Protein AF-A0A2E5BV87-F1 (afdb_monomer_lite)

Sequence (175 aa):
MAILAVVLALPTQARSEPLAVCAQCHTLSESDVPDDLISHRLTREAPDLHYAGAKFNEEWLVHWLQKPTRIRPASVFFGRHVEASENGQDVVATEGLPEHPAFGEEDARAIAAALMQKREGAASLIPEGAYSGKGNVRFGKMAFNKLRGCVACHENAPGEGGVSGPELHSASIRL

Foldseek 3Di:
DDDPPPPPDDDPVCLVPLCPVVVVQEAQAPVSQDPPNVVCQQPGQAYHLLQVLVAWDLVVQLVCLQPPDDQQQCTSQNVVFWDQDPVRDIDGNNPPRDDDHHDDNVSSNSNSVVSSPRRPPPPVPDDPPPDPVDDDVVVVVCCCQPNPQVQQDEACDVVGGRRRHGHDVCSVVTD

pLDDT: mean 86.28, std 13.79, range [38.31, 98.44]

Radius of gyration: 18.82 Å; chains: 1; bounding box: 42×53×51 Å

Secondary structure (DSSP, 8-state):
--------PPPTHHHH-TTTTGGGTS--SGGGS-S-HHHHHHH-SS---TTGGGT--HHHHHHHHHS---SSTT-SSGGGSEEE-TTS-EEE--TTPPPPPP--HHHHHHHHHHHHT--TTTTTTS-TT---S---HHHHHHIIIIIS-HHHHSEEETTEE-SSS---TTHHHH-

Structure (mmCIF, N/CA/C/O backbone):
data_AF-A0A2E5BV87-F1
#
_entry.id   AF-A0A2E5BV87-F1
#
loop_
_atom_site.group_PDB
_atom_site.id
_atom_site.type_symbol
_atom_site.label_atom_id
_atom_site.label_alt_id
_atom_site.label_comp_id
_atom_site.label_asym_id
_atom_site.label_entity_id
_atom_site.label_seq_id
_atom_site.pdbx_PDB_ins_code
_atom_site.Cartn_x
_atom_site.Cartn_y
_atom_site.Cartn_z
_atom_site.occupancy
_atom_site.B_iso_or_equiv
_atom_site.auth_seq_id
_atom_site.auth_comp_id
_atom_site.auth_asym_id
_atom_site.auth_atom_id
_atom_site.pdbx_PDB_model_num
ATOM 1 N N . MET A 1 1 ? 14.416 -35.913 23.812 1.00 38.62 1 MET A N 1
ATOM 2 C CA . MET A 1 1 ? 14.754 -34.477 23.875 1.00 38.62 1 MET A CA 1
ATOM 3 C C . MET A 1 1 ? 13.615 -33.717 23.223 1.00 38.62 1 MET A C 1
ATOM 5 O O . MET A 1 1 ? 13.425 -33.864 22.026 1.00 38.62 1 MET A O 1
ATOM 9 N N . ALA A 1 2 ? 12.789 -33.036 24.016 1.00 38.31 2 ALA A N 1
ATOM 10 C CA . ALA A 1 2 ? 11.661 -32.257 23.516 1.00 38.31 2 ALA A CA 1
ATOM 11 C C . ALA A 1 2 ? 12.137 -30.820 23.273 1.00 38.31 2 ALA A C 1
ATOM 13 O O . ALA A 1 2 ? 12.626 -30.173 24.198 1.00 38.31 2 ALA A O 1
ATOM 14 N N . ILE A 1 3 ? 12.049 -30.356 22.028 1.00 42.66 3 ILE A N 1
ATOM 15 C CA . ILE A 1 3 ? 12.332 -28.968 21.661 1.00 42.66 3 ILE A CA 1
ATOM 16 C C . ILE A 1 3 ? 11.102 -28.158 22.067 1.00 42.66 3 ILE A C 1
ATOM 18 O O . ILE A 1 3 ? 10.037 -28.277 21.465 1.00 42.66 3 ILE A O 1
ATOM 22 N N . LEU A 1 4 ? 11.243 -27.393 23.146 1.00 39.56 4 LEU A N 1
ATOM 23 C CA . LEU A 1 4 ? 10.234 -26.463 23.628 1.00 39.56 4 LEU A CA 1
ATOM 24 C C . LEU A 1 4 ? 10.233 -25.255 22.680 1.00 39.56 4 LEU A C 1
ATOM 26 O O . LEU A 1 4 ? 11.160 -24.447 22.699 1.00 39.56 4 LEU A O 1
ATOM 30 N N . ALA A 1 5 ? 9.227 -25.158 21.812 1.00 44.69 5 ALA A N 1
ATOM 31 C CA . ALA A 1 5 ? 9.005 -23.968 21.002 1.00 44.69 5 ALA A CA 1
ATOM 32 C C . ALA A 1 5 ? 8.555 -22.829 21.928 1.00 44.69 5 ALA A C 1
ATOM 34 O O . ALA A 1 5 ? 7.423 -22.809 22.409 1.00 44.69 5 ALA A O 1
ATOM 35 N N . VAL A 1 6 ? 9.466 -21.901 22.217 1.00 42.22 6 VAL A N 1
ATOM 36 C CA . VAL A 1 6 ? 9.144 -20.650 22.904 1.00 42.22 6 VAL A CA 1
ATOM 37 C C . VAL A 1 6 ? 8.387 -19.775 21.912 1.00 42.22 6 VAL A C 1
ATOM 39 O O . VAL A 1 6 ? 8.979 -19.120 21.059 1.00 42.22 6 VAL A O 1
ATOM 42 N N . VAL A 1 7 ? 7.059 -19.785 22.010 1.00 49.25 7 VAL A N 1
ATOM 43 C CA . VAL A 1 7 ? 6.223 -18.732 21.433 1.00 49.25 7 VAL A CA 1
ATOM 44 C C . VAL A 1 7 ? 6.470 -17.493 22.290 1.00 49.25 7 VAL A C 1
ATOM 46 O O . VAL A 1 7 ? 5.952 -17.388 23.401 1.00 49.25 7 VAL A O 1
ATOM 49 N N . LEU A 1 8 ? 7.331 -16.588 21.820 1.00 46.53 8 LEU A N 1
ATOM 50 C CA . LEU A 1 8 ? 7.482 -15.268 22.426 1.00 46.53 8 LEU A CA 1
ATOM 51 C C . LEU A 1 8 ? 6.169 -14.502 22.228 1.00 46.53 8 LEU A C 1
ATOM 53 O O . LEU A 1 8 ? 5.930 -13.920 21.174 1.00 46.53 8 LEU A O 1
ATOM 57 N N . ALA A 1 9 ? 5.312 -14.517 23.247 1.00 53.81 9 ALA A N 1
ATOM 58 C CA . ALA A 1 9 ? 4.256 -13.528 23.378 1.00 53.81 9 ALA A CA 1
ATOM 59 C C . ALA A 1 9 ? 4.921 -12.149 23.519 1.00 53.81 9 ALA A C 1
ATOM 61 O O . ALA A 1 9 ? 5.736 -11.940 24.422 1.00 53.81 9 ALA A O 1
ATOM 62 N N . LEU A 1 10 ? 4.616 -11.230 22.600 1.00 50.91 10 LEU A N 1
ATOM 63 C CA . LEU A 1 10 ? 5.086 -9.850 22.683 1.00 50.91 10 LEU A CA 1
ATOM 64 C C . LEU A 1 10 ? 4.563 -9.180 23.972 1.00 50.91 10 LEU A C 1
ATOM 66 O O . LEU A 1 10 ? 3.462 -9.498 24.431 1.00 50.91 10 LEU A O 1
ATOM 70 N N . PRO A 1 11 ? 5.340 -8.263 24.580 1.00 47.16 11 PRO A N 1
ATOM 71 C CA . PRO A 1 11 ? 4.951 -7.594 25.814 1.00 47.16 11 PRO A CA 1
ATOM 72 C C . PRO A 1 11 ? 3.697 -6.730 25.607 1.00 47.16 11 PRO A C 1
ATOM 74 O O . PRO A 1 11 ? 3.481 -6.144 24.548 1.00 47.16 11 PRO A O 1
ATOM 77 N N . THR A 1 12 ? 2.905 -6.596 26.670 1.00 52.09 12 THR A N 1
ATOM 78 C CA . THR A 1 12 ? 1.631 -5.855 26.781 1.00 52.09 12 THR A CA 1
ATOM 79 C C . THR A 1 12 ? 1.650 -4.401 26.281 1.00 52.09 12 THR A C 1
ATOM 81 O O . THR A 1 12 ? 0.587 -3.819 26.081 1.00 52.09 12 THR A O 1
ATOM 84 N N . GLN A 1 13 ? 2.828 -3.825 26.029 1.00 45.22 13 GLN A N 1
ATOM 85 C CA . GLN A 1 13 ? 3.028 -2.495 25.444 1.00 45.22 13 GLN A CA 1
ATOM 86 C C . GLN A 1 13 ? 2.450 -2.368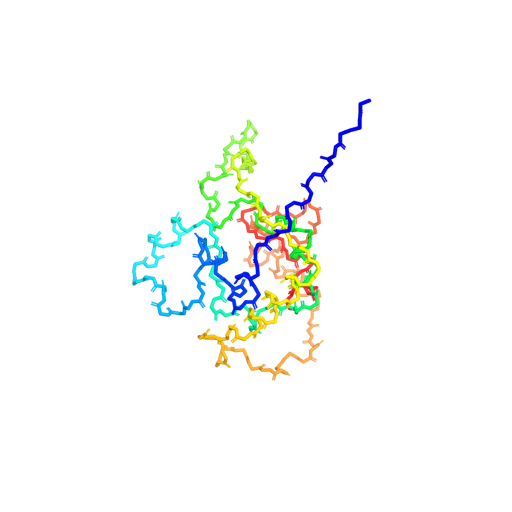 24.019 1.00 45.22 13 GLN A C 1
ATOM 88 O O . GLN A 1 13 ? 1.995 -1.293 23.637 1.00 45.22 13 GLN A O 1
ATOM 93 N N . ALA A 1 14 ? 2.414 -3.463 23.248 1.00 47.09 14 ALA A N 1
ATOM 94 C CA . ALA A 1 14 ? 1.841 -3.472 21.897 1.00 47.09 14 ALA A CA 1
ATOM 95 C C . ALA A 1 14 ? 0.316 -3.229 21.885 1.00 47.09 14 ALA A C 1
ATOM 97 O O . ALA A 1 14 ? -0.230 -2.791 20.877 1.00 47.09 14 ALA A O 1
ATOM 98 N N . ARG A 1 15 ? -0.377 -3.459 23.012 1.00 54.56 15 ARG A N 1
ATOM 99 C CA . ARG A 1 15 ? -1.840 -3.309 23.110 1.00 54.56 15 ARG A CA 1
ATOM 100 C C . ARG A 1 15 ? -2.306 -1.881 23.382 1.00 54.56 15 ARG A C 1
ATOM 102 O O . ARG A 1 15 ? -3.431 -1.550 23.026 1.00 54.56 15 ARG A O 1
ATOM 109 N N . SER A 1 16 ? -1.484 -1.041 24.013 1.00 62.97 16 SER A N 1
ATOM 110 C CA . SER A 1 16 ? -1.834 0.369 24.253 1.00 62.97 16 SER A CA 1
ATOM 111 C C . SER A 1 16 ? -1.507 1.267 23.062 1.00 62.97 16 SER A C 1
ATOM 113 O O . SER A 1 16 ? -2.175 2.273 22.866 1.00 62.97 16 SER A O 1
ATOM 115 N N . GLU A 1 17 ? -0.505 0.891 22.262 1.00 81.56 17 GLU A N 1
ATOM 116 C CA . GLU A 1 17 ? -0.020 1.655 21.106 1.00 81.56 17 GLU A CA 1
ATOM 117 C C . GLU A 1 17 ? 0.105 0.730 19.876 1.00 81.56 17 GLU A C 1
ATOM 119 O O . GLU A 1 17 ? 1.220 0.385 19.469 1.00 81.56 17 GLU A O 1
ATOM 124 N N . PRO A 1 18 ? -1.019 0.302 19.261 1.00 85.81 18 PRO A N 1
ATOM 125 C CA . PRO A 1 18 ? -1.012 -0.720 18.207 1.00 85.81 18 PRO A CA 1
ATOM 126 C C . PRO A 1 18 ? -0.125 -0.370 17.005 1.00 85.81 18 PRO A C 1
ATOM 128 O O . PRO A 1 18 ? 0.411 -1.251 16.341 1.00 85.81 18 PRO A O 1
ATOM 131 N N . LEU A 1 19 ? 0.061 0.924 16.725 1.00 93.44 19 LEU A N 1
ATOM 132 C CA . LEU A 1 19 ? 0.798 1.394 15.552 1.00 93.44 19 LEU A CA 1
ATOM 133 C C . LEU A 1 19 ? 2.289 1.659 15.803 1.00 93.44 19 LEU A C 1
ATOM 135 O O . LEU A 1 19 ? 3.006 1.977 14.855 1.00 93.44 19 LEU A O 1
ATOM 139 N N . ALA A 1 20 ? 2.788 1.512 17.036 1.00 91.94 20 ALA A N 1
ATOM 140 C CA . ALA A 1 20 ? 4.179 1.843 17.363 1.00 91.94 20 ALA A CA 1
ATOM 141 C C . ALA A 1 20 ? 5.191 1.039 16.526 1.00 91.94 20 ALA A C 1
ATOM 143 O O . ALA A 1 20 ? 6.200 1.575 16.070 1.00 91.94 20 ALA A O 1
ATOM 144 N N . VAL A 1 21 ? 4.907 -0.243 16.266 1.00 91.88 21 VAL A N 1
ATOM 145 C CA . VAL A 1 21 ? 5.747 -1.079 15.392 1.00 91.88 21 VAL A CA 1
ATOM 146 C C . VAL A 1 21 ? 5.648 -0.659 13.922 1.00 91.88 21 VAL A C 1
ATOM 148 O O . VAL A 1 21 ? 6.638 -0.703 13.199 1.00 91.88 21 VAL A O 1
ATOM 151 N N . CYS A 1 22 ? 4.478 -0.187 13.486 1.00 95.31 22 CYS A N 1
ATOM 152 C CA . CYS A 1 22 ? 4.230 0.246 12.113 1.00 95.31 22 CYS A CA 1
ATOM 153 C C . CYS A 1 22 ? 5.022 1.518 11.769 1.00 95.31 22 CYS A C 1
ATOM 155 O O . CYS A 1 22 ? 5.521 1.646 10.650 1.00 95.31 22 CYS A O 1
ATOM 157 N N . ALA A 1 23 ? 5.178 2.426 12.739 1.00 93.88 23 ALA A N 1
ATOM 158 C CA . ALA A 1 23 ? 5.876 3.706 12.590 1.00 93.88 23 ALA A CA 1
ATOM 159 C C . ALA A 1 23 ? 7.363 3.571 12.211 1.00 93.88 23 ALA A C 1
ATOM 161 O O . ALA A 1 23 ? 7.968 4.525 11.736 1.00 93.88 23 ALA A O 1
ATOM 162 N N . GLN A 1 24 ? 7.961 2.389 12.398 1.00 92.62 24 GLN A N 1
ATOM 163 C CA . GLN A 1 24 ? 9.360 2.135 12.035 1.00 92.62 24 GLN A CA 1
ATOM 164 C C . GLN A 1 24 ? 9.597 2.166 10.520 1.00 92.62 24 GLN A C 1
ATOM 166 O O . GLN A 1 24 ? 10.727 2.368 10.081 1.00 92.62 24 GLN A O 1
ATOM 171 N N . CYS A 1 25 ? 8.551 1.950 9.716 1.00 93.44 25 CYS A N 1
ATOM 172 C CA . CYS A 1 25 ? 8.655 1.958 8.255 1.00 93.44 25 CYS A CA 1
ATOM 173 C C . CYS A 1 25 ? 7.567 2.796 7.573 1.00 93.44 25 CYS A C 1
ATOM 175 O O . CYS A 1 25 ? 7.786 3.285 6.467 1.00 93.44 25 CYS A O 1
ATOM 177 N N . HIS A 1 26 ? 6.395 2.933 8.196 1.00 95.06 26 HIS A N 1
ATOM 178 C CA . HIS A 1 26 ? 5.245 3.621 7.623 1.00 95.06 26 HIS A CA 1
ATOM 179 C C . HIS A 1 26 ? 5.074 5.023 8.201 1.00 95.06 26 HIS A C 1
ATOM 181 O O . HIS A 1 26 ? 5.077 5.209 9.415 1.00 95.06 26 HIS A O 1
ATOM 187 N N . THR A 1 27 ? 4.782 5.985 7.330 1.00 94.50 27 THR A N 1
ATOM 188 C CA . THR A 1 27 ? 4.320 7.317 7.732 1.00 94.50 27 THR A CA 1
ATOM 189 C C . THR A 1 27 ? 2.869 7.240 8.211 1.00 94.50 27 THR A C 1
ATOM 191 O O . THR A 1 27 ? 1.976 6.898 7.428 1.00 94.50 27 THR A O 1
ATOM 194 N N . LEU A 1 28 ? 2.623 7.533 9.492 1.00 94.88 28 LEU A N 1
ATOM 195 C CA . LEU A 1 28 ? 1.316 7.362 10.146 1.00 94.88 28 LEU A CA 1
ATOM 196 C C . LEU A 1 28 ? 0.523 8.662 10.329 1.00 94.88 28 LEU A C 1
ATOM 198 O O . LEU A 1 28 ? -0.659 8.581 10.665 1.00 94.88 28 LEU A O 1
ATOM 202 N N . SER A 1 29 ? 1.143 9.823 10.126 1.00 93.69 29 SER A N 1
ATOM 203 C CA . SER A 1 29 ? 0.499 11.140 10.155 1.00 93.69 29 SER A CA 1
ATOM 204 C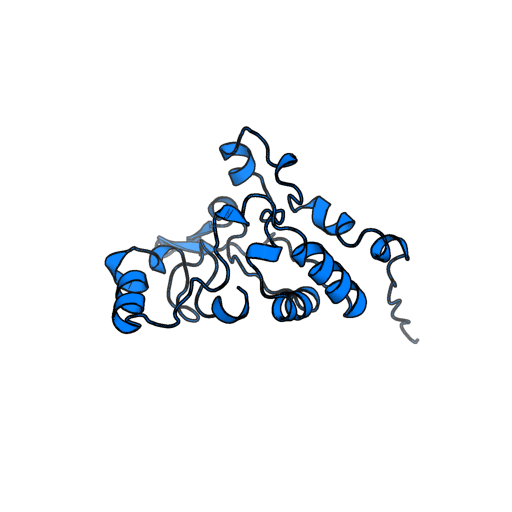 C . SER A 1 29 ? 0.831 11.914 8.882 1.00 93.69 29 SER A C 1
ATOM 206 O O . SER A 1 29 ? 1.931 11.790 8.345 1.00 93.69 29 SER A O 1
ATOM 208 N N . GLU A 1 30 ? -0.098 12.729 8.397 1.00 90.81 30 GLU A N 1
ATOM 209 C CA . GLU A 1 30 ? 0.129 13.669 7.296 1.00 90.81 30 GLU A CA 1
ATOM 210 C C . GLU A 1 30 ? 1.236 14.670 7.660 1.00 90.81 30 GLU A C 1
ATOM 212 O O . GLU A 1 30 ? 2.069 15.002 6.822 1.00 90.81 30 GLU A O 1
ATOM 217 N N . SER A 1 31 ? 1.319 15.062 8.936 1.00 91.06 31 SER A N 1
ATOM 218 C CA . SER A 1 31 ? 2.378 15.943 9.452 1.00 91.06 31 SER A CA 1
ATOM 219 C C . SER A 1 31 ? 3.784 15.347 9.381 1.00 91.06 31 SER A C 1
ATOM 221 O O . SER A 1 31 ? 4.759 16.087 9.475 1.00 91.06 31 SER A O 1
ATOM 223 N N . ASP A 1 32 ? 3.889 14.022 9.264 1.00 90.62 32 ASP A N 1
ATOM 224 C CA . ASP A 1 32 ? 5.169 13.311 9.222 1.00 90.62 32 ASP A CA 1
ATOM 225 C C . ASP A 1 32 ? 5.672 13.134 7.779 1.00 90.62 32 ASP A C 1
ATOM 227 O O . ASP A 1 32 ? 6.766 12.612 7.560 1.00 90.62 32 ASP A O 1
ATOM 231 N N . VAL A 1 33 ? 4.883 13.551 6.780 1.00 88.50 33 VAL A N 1
ATOM 232 C CA . VAL A 1 33 ? 5.304 13.566 5.377 1.00 88.50 33 VAL A CA 1
ATOM 233 C C . VAL A 1 33 ? 6.290 14.730 5.172 1.00 88.50 33 VAL A C 1
ATOM 235 O O . VAL A 1 33 ? 5.915 15.879 5.396 1.00 88.50 33 VAL A O 1
ATOM 238 N N . PRO A 1 34 ? 7.538 14.479 4.730 1.00 88.62 34 PRO A N 1
ATOM 239 C CA . PRO A 1 34 ? 8.517 15.543 4.506 1.00 88.62 34 PRO A CA 1
ATOM 240 C C . PRO A 1 34 ? 8.144 16.455 3.331 1.00 88.62 34 PRO A C 1
ATOM 242 O O . PRO A 1 34 ? 7.597 15.985 2.334 1.00 88.62 34 PRO A O 1
ATOM 245 N N . ASP A 1 35 ? 8.566 17.722 3.384 1.00 92.06 35 ASP A N 1
ATOM 246 C CA . ASP A 1 35 ? 8.388 18.680 2.278 1.00 92.06 35 ASP A CA 1
ATOM 247 C C . ASP A 1 35 ? 9.089 18.228 0.979 1.00 92.06 35 ASP A C 1
ATOM 249 O O . ASP A 1 35 ? 8.593 18.461 -0.126 1.00 92.06 35 ASP A O 1
ATOM 253 N N . ASP A 1 36 ? 10.239 17.547 1.089 1.00 94.12 36 ASP A N 1
ATOM 254 C CA . ASP A 1 36 ? 10.932 16.945 -0.057 1.00 94.12 36 ASP A CA 1
ATOM 255 C C . ASP A 1 36 ? 10.290 15.606 -0.456 1.00 94.12 36 ASP A C 1
ATOM 257 O O . ASP A 1 36 ? 10.761 14.508 -0.133 1.00 94.12 36 ASP A O 1
ATOM 261 N N . LEU A 1 37 ? 9.193 15.717 -1.204 1.00 90.31 37 LEU A N 1
ATOM 262 C CA . LEU A 1 37 ? 8.405 14.581 -1.679 1.00 90.31 37 LEU A CA 1
ATOM 263 C C . LEU A 1 37 ? 9.173 13.657 -2.632 1.00 90.31 37 LEU A C 1
ATOM 265 O O . LEU A 1 37 ? 8.852 12.467 -2.712 1.00 90.31 37 LEU A O 1
ATOM 269 N N . ILE A 1 38 ? 10.165 14.175 -3.366 1.00 92.19 38 ILE A N 1
ATOM 270 C CA . ILE A 1 38 ? 10.949 13.364 -4.303 1.00 92.19 38 ILE A CA 1
ATOM 271 C C . ILE A 1 38 ? 11.868 12.446 -3.517 1.00 92.19 38 ILE A C 1
ATOM 273 O O . ILE A 1 38 ? 11.782 11.228 -3.685 1.00 92.19 38 ILE A O 1
ATOM 277 N N . SER A 1 39 ? 12.685 12.999 -2.619 1.00 91.12 39 SER A N 1
ATOM 278 C CA . SER A 1 39 ? 13.559 12.182 -1.779 1.00 91.12 39 SER A CA 1
ATOM 279 C C . SER A 1 39 ? 12.743 11.197 -0.951 1.00 91.12 39 SER A C 1
ATOM 281 O O . SER A 1 39 ? 13.042 10.005 -0.977 1.00 91.12 39 SER A O 1
ATOM 283 N N . HIS A 1 40 ? 11.648 11.644 -0.324 1.00 90.62 40 HIS A N 1
ATOM 284 C CA . HIS A 1 40 ? 10.752 10.762 0.427 1.00 90.62 40 HIS A CA 1
ATOM 285 C C . HIS A 1 40 ? 10.229 9.594 -0.425 1.00 90.62 40 HIS A C 1
ATOM 287 O O . HIS A 1 40 ? 10.221 8.443 0.014 1.00 90.62 40 HIS A O 1
ATOM 293 N N . ARG A 1 41 ? 9.833 9.843 -1.681 1.00 88.88 41 ARG A N 1
ATOM 294 C CA . ARG A 1 41 ? 9.345 8.781 -2.569 1.00 88.88 41 ARG A CA 1
ATOM 295 C C . ARG A 1 41 ? 10.433 7.777 -2.960 1.00 88.88 41 ARG A C 1
ATOM 297 O O . ARG A 1 41 ? 10.099 6.608 -3.158 1.00 88.88 41 ARG A O 1
ATOM 304 N N . LEU A 1 42 ? 11.678 8.224 -3.110 1.00 90.00 42 LEU A N 1
ATOM 305 C CA . LEU A 1 42 ? 12.811 7.391 -3.525 1.00 90.00 42 LEU A CA 1
ATOM 306 C C . LEU A 1 42 ? 13.396 6.563 -2.371 1.00 90.00 42 LEU A C 1
ATOM 308 O O . LEU A 1 42 ? 13.925 5.476 -2.611 1.00 90.00 42 LEU A O 1
ATOM 312 N N . THR A 1 43 ? 13.306 7.060 -1.135 1.00 88.12 43 THR A N 1
ATOM 313 C CA . THR A 1 43 ? 13.952 6.444 0.033 1.00 88.12 43 THR A CA 1
ATOM 314 C C . THR A 1 43 ? 13.007 5.662 0.935 1.00 88.12 43 THR A C 1
ATOM 316 O O . THR A 1 43 ? 13.481 4.796 1.664 1.00 88.12 43 THR A O 1
ATOM 319 N N . ARG A 1 44 ? 11.691 5.917 0.899 1.00 89.88 44 ARG A N 1
ATOM 320 C CA . ARG A 1 44 ? 10.751 5.202 1.772 1.00 89.88 44 ARG A CA 1
ATOM 321 C C . ARG A 1 44 ? 10.736 3.699 1.494 1.00 89.88 44 ARG A C 1
ATOM 323 O O . ARG A 1 44 ? 10.634 3.252 0.350 1.00 89.88 44 ARG A O 1
ATOM 330 N N . GLU A 1 45 ? 10.746 2.931 2.572 1.00 86.88 45 GLU A N 1
ATOM 331 C CA . GLU A 1 45 ? 10.728 1.467 2.530 1.00 86.88 45 GLU A CA 1
ATOM 332 C C . GLU A 1 45 ? 9.293 0.909 2.549 1.00 86.88 45 GLU A C 1
ATOM 334 O O . GLU A 1 45 ? 9.036 -0.187 2.051 1.00 86.88 45 GLU A O 1
ATOM 339 N N . ALA A 1 46 ? 8.323 1.678 3.064 1.00 92.62 46 ALA A N 1
ATOM 340 C CA . ALA A 1 46 ? 6.922 1.277 3.156 1.00 92.62 46 ALA A CA 1
ATOM 341 C C . ALA A 1 46 ? 5.964 2.403 2.703 1.00 92.62 46 ALA A C 1
ATOM 343 O O . ALA A 1 46 ? 6.356 3.568 2.616 1.00 92.62 46 ALA A O 1
ATOM 344 N N . PRO A 1 47 ? 4.718 2.081 2.300 1.00 92.50 47 PRO A N 1
ATOM 345 C CA . PRO A 1 47 ? 3.750 3.094 1.889 1.00 92.50 47 PRO A CA 1
ATOM 346 C C . PRO A 1 47 ? 3.195 3.871 3.082 1.00 92.50 47 PRO A C 1
ATOM 348 O O . PRO A 1 47 ? 2.967 3.300 4.143 1.00 92.50 47 PRO A O 1
ATOM 351 N N . ASP A 1 48 ? 2.858 5.132 2.859 1.00 93.62 48 ASP A N 1
ATOM 352 C CA . ASP A 1 48 ? 2.206 5.971 3.864 1.00 93.62 48 ASP A CA 1
ATOM 353 C C . ASP A 1 48 ? 0.826 5.401 4.239 1.00 93.62 48 ASP A C 1
ATOM 355 O O . ASP A 1 48 ? 0.083 4.913 3.378 1.00 93.62 48 ASP A O 1
ATOM 359 N N . LEU A 1 49 ? 0.493 5.465 5.528 1.00 95.56 49 LEU A N 1
ATOM 360 C CA . LEU A 1 49 ? -0.734 4.925 6.119 1.00 95.56 49 LEU A CA 1
ATOM 361 C C . LEU A 1 49 ? -1.581 5.986 6.843 1.00 95.56 49 LEU A C 1
ATOM 363 O O . LEU A 1 49 ? -2.606 5.630 7.416 1.00 95.56 49 LEU A O 1
ATOM 367 N N . HIS A 1 50 ? -1.227 7.276 6.777 1.00 94.50 50 HIS A N 1
ATOM 368 C CA . HIS A 1 50 ? -2.012 8.371 7.381 1.00 94.50 50 HIS A CA 1
ATOM 369 C C . HIS A 1 50 ? -3.456 8.489 6.839 1.00 94.50 50 HIS A C 1
ATOM 371 O O . HIS A 1 50 ? -4.326 9.057 7.496 1.00 94.50 50 HIS A O 1
ATOM 377 N N . TYR A 1 51 ? -3.742 7.865 5.690 1.00 94.19 51 TYR A N 1
ATOM 378 C CA . TYR A 1 51 ? -5.077 7.742 5.085 1.00 94.19 51 TYR A CA 1
ATOM 379 C C . TYR A 1 51 ? -5.563 6.287 4.932 1.00 94.19 51 TYR A C 1
ATOM 381 O O . TYR A 1 51 ? -6.461 6.013 4.132 1.00 94.19 51 TYR A O 1
ATOM 389 N N . ALA A 1 52 ? -4.967 5.324 5.646 1.00 95.25 52 ALA A N 1
ATOM 390 C CA . ALA A 1 52 ? -5.280 3.899 5.494 1.00 95.25 52 ALA A CA 1
ATOM 391 C C . ALA A 1 52 ? -6.784 3.587 5.625 1.00 95.25 52 ALA A C 1
ATOM 393 O O . ALA A 1 52 ? -7.324 2.826 4.822 1.00 95.25 52 ALA A O 1
ATOM 394 N N . GLY A 1 53 ? -7.473 4.229 6.566 1.00 93.62 53 GLY A N 1
ATOM 395 C CA . GLY A 1 53 ? -8.897 4.040 6.827 1.00 93.62 53 GLY A CA 1
ATOM 396 C C . GLY A 1 53 ? -9.842 4.611 5.773 1.00 93.62 53 GLY A C 1
ATOM 397 O O . GLY A 1 53 ? -11.027 4.286 5.793 1.00 93.62 53 GLY A O 1
ATOM 398 N N . ALA A 1 54 ? -9.340 5.438 4.852 1.00 91.56 54 ALA A N 1
ATOM 399 C CA . ALA A 1 54 ? -10.082 5.893 3.675 1.00 91.56 54 ALA A CA 1
ATOM 400 C C . ALA A 1 54 ? -9.855 4.991 2.447 1.00 91.56 54 ALA A C 1
ATOM 402 O O . ALA A 1 54 ? -10.432 5.232 1.389 1.00 91.56 54 ALA A O 1
ATOM 403 N N . LYS A 1 55 ? -8.970 3.993 2.566 1.00 90.12 55 LYS A N 1
ATOM 404 C CA . LYS A 1 55 ? -8.477 3.196 1.443 1.00 90.12 55 LYS A CA 1
ATOM 405 C C . LYS A 1 55 ? -8.733 1.702 1.584 1.00 90.12 55 LYS A C 1
ATOM 407 O O . LYS A 1 55 ? -8.918 1.072 0.556 1.00 90.12 55 LYS A O 1
ATOM 412 N N . PHE A 1 56 ? -8.577 1.131 2.776 1.00 94.50 56 PHE A N 1
ATOM 413 C CA . PHE A 1 56 ? -8.586 -0.318 2.964 1.00 94.50 56 PHE A CA 1
ATOM 414 C C . PHE A 1 56 ? -9.903 -0.815 3.547 1.00 94.50 56 PHE A C 1
ATOM 416 O O . PHE A 1 56 ? -10.532 -0.154 4.371 1.00 94.50 56 PHE A O 1
ATOM 423 N N . ASN A 1 57 ? -10.255 -2.041 3.176 1.00 95.31 57 ASN A N 1
ATOM 424 C CA . ASN A 1 57 ? -11.272 -2.825 3.846 1.00 95.31 57 ASN A CA 1
ATOM 425 C C . ASN A 1 57 ? -10.706 -3.415 5.153 1.00 95.31 57 ASN A C 1
ATOM 427 O O . ASN A 1 57 ? -9.657 -4.064 5.149 1.00 95.31 57 ASN A O 1
ATOM 431 N N . GLU A 1 58 ? -11.402 -3.199 6.272 1.00 96.88 58 GLU A N 1
ATOM 432 C CA . GLU A 1 58 ? -10.938 -3.615 7.604 1.00 96.88 58 GLU A CA 1
ATOM 433 C C . GLU A 1 58 ? -10.829 -5.139 7.748 1.00 96.88 58 GLU A C 1
ATOM 435 O O . GLU A 1 58 ? -9.827 -5.638 8.256 1.00 96.88 58 GLU A O 1
ATOM 440 N N . GLU A 1 59 ? -11.822 -5.893 7.265 1.00 97.62 59 GLU A N 1
ATOM 441 C CA . GLU A 1 59 ? -11.823 -7.361 7.329 1.00 97.62 59 GLU A CA 1
ATOM 442 C C . GLU A 1 59 ? -10.638 -7.937 6.549 1.00 97.62 59 GLU A C 1
ATOM 444 O O . GLU A 1 59 ? -9.897 -8.789 7.050 1.00 97.62 59 GLU A O 1
ATOM 449 N N . TRP A 1 60 ? -10.400 -7.410 5.346 1.00 97.94 60 TRP A N 1
ATOM 450 C CA . TRP A 1 60 ? -9.228 -7.770 4.563 1.00 97.94 60 TRP A CA 1
ATOM 451 C C . TRP A 1 60 ? -7.927 -7.445 5.303 1.00 97.94 60 TRP A C 1
ATOM 453 O O . TRP A 1 60 ? -7.019 -8.275 5.319 1.00 97.94 60 TRP A O 1
ATOM 463 N N . LEU A 1 61 ? -7.831 -6.274 5.937 1.00 98.00 61 LEU A N 1
ATOM 464 C CA . LEU A 1 61 ? -6.631 -5.850 6.656 1.00 98.00 61 LEU A CA 1
ATOM 465 C C . LEU A 1 61 ? -6.329 -6.775 7.843 1.00 98.00 61 LEU A C 1
ATOM 467 O O . LEU A 1 61 ? -5.181 -7.183 8.014 1.00 98.00 61 LEU A O 1
ATOM 471 N N . VAL A 1 62 ? -7.351 -7.187 8.602 1.00 98.44 62 VAL A N 1
ATOM 472 C CA . VAL A 1 62 ? -7.216 -8.175 9.688 1.00 98.44 62 VAL A CA 1
ATOM 473 C C . VAL A 1 62 ? -6.679 -9.507 9.165 1.00 98.44 62 VAL A C 1
ATOM 475 O O . VAL A 1 62 ? -5.794 -10.102 9.785 1.00 98.44 62 VAL A O 1
ATOM 478 N N . HIS A 1 63 ? -7.186 -9.993 8.031 1.00 98.19 63 HIS A N 1
ATOM 479 C CA . HIS A 1 63 ? -6.700 -11.236 7.431 1.00 98.19 63 HIS A CA 1
ATOM 480 C C . HIS A 1 63 ? -5.286 -11.102 6.862 1.00 98.19 63 HIS A C 1
ATOM 482 O O . HIS A 1 63 ? -4.457 -11.996 7.048 1.00 98.19 63 HIS A O 1
ATOM 488 N N . TRP A 1 64 ? -4.987 -9.987 6.199 1.00 97.88 64 TRP A N 1
ATOM 489 C CA . TRP A 1 64 ? -3.679 -9.739 5.608 1.00 97.88 64 TRP A CA 1
ATOM 490 C C . TRP A 1 64 ? -2.598 -9.577 6.681 1.00 97.88 64 TRP A C 1
ATOM 492 O O . TRP A 1 64 ? -1.528 -10.151 6.534 1.00 97.88 64 TRP A O 1
ATOM 502 N N . LEU A 1 65 ? -2.872 -8.900 7.800 1.00 98.19 65 LEU A N 1
ATOM 503 C CA . LEU A 1 65 ? -1.908 -8.753 8.902 1.00 98.19 65 LEU A CA 1
ATOM 504 C C . LEU A 1 65 ? -1.526 -10.091 9.556 1.00 98.19 65 LEU A C 1
ATOM 506 O O . LEU A 1 65 ? -0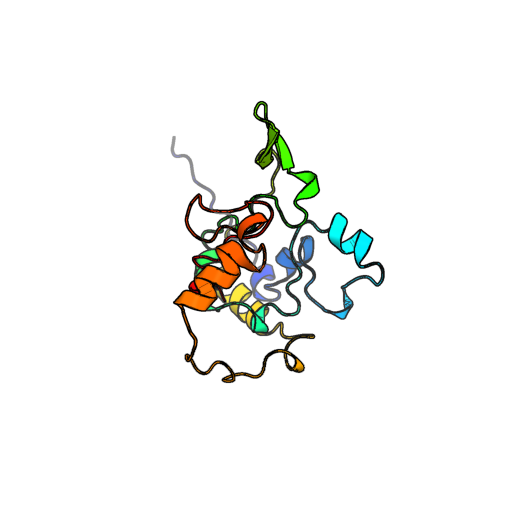.411 -10.230 10.054 1.00 98.19 65 LEU A O 1
ATOM 510 N N . GLN A 1 66 ? -2.413 -11.090 9.526 1.00 98.25 66 GLN A N 1
ATOM 511 C CA . GLN A 1 66 ? -2.119 -12.438 10.031 1.00 98.25 66 GLN A CA 1
ATOM 512 C C . GLN A 1 66 ? -1.263 -13.265 9.069 1.00 98.25 66 GLN A C 1
ATOM 514 O O . GLN A 1 66 ? -0.513 -14.144 9.491 1.00 98.25 66 GLN A O 1
ATOM 519 N N . LYS A 1 67 ? -1.382 -13.007 7.764 1.00 97.88 67 LYS A N 1
ATOM 520 C CA . LYS A 1 67 ? -0.641 -13.722 6.723 1.00 97.88 67 LYS A CA 1
ATOM 521 C C . LYS A 1 67 ? -0.290 -12.765 5.581 1.00 97.88 67 LYS A C 1
ATOM 523 O O . LYS A 1 67 ? -0.905 -12.839 4.511 1.00 97.88 67 LYS A O 1
ATOM 528 N N . PRO A 1 68 ? 0.673 -11.857 5.800 1.00 96.56 68 PRO A N 1
ATOM 529 C CA . PRO A 1 68 ? 0.950 -10.804 4.845 1.00 96.56 68 PRO A CA 1
ATOM 530 C C . PRO A 1 68 ? 1.506 -11.394 3.556 1.00 96.56 68 PRO A C 1
ATOM 532 O O . PRO A 1 68 ? 2.416 -12.222 3.551 1.00 96.56 68 PRO A O 1
ATOM 535 N N . THR A 1 69 ? 0.950 -10.939 2.442 1.00 93.50 69 THR A N 1
ATOM 536 C CA . THR A 1 69 ? 1.471 -11.211 1.103 1.00 93.50 69 THR A CA 1
ATOM 537 C C . THR A 1 69 ? 1.971 -9.923 0.468 1.00 93.50 69 THR A C 1
ATOM 539 O O . THR A 1 69 ? 1.482 -8.824 0.748 1.00 93.50 69 THR A O 1
ATOM 542 N N . ARG A 1 70 ? 2.966 -10.043 -0.411 1.00 91.56 70 ARG A N 1
ATOM 543 C CA . ARG A 1 70 ? 3.551 -8.899 -1.109 1.00 91.56 70 ARG A CA 1
ATOM 544 C C . ARG A 1 70 ? 2.525 -8.268 -2.056 1.00 91.56 70 ARG A C 1
ATOM 546 O O . ARG A 1 70 ? 2.136 -8.876 -3.041 1.00 91.56 70 ARG A O 1
ATOM 553 N N . ILE A 1 71 ? 2.124 -7.027 -1.769 1.00 91.94 71 ILE A N 1
ATOM 554 C CA . ILE A 1 71 ? 1.177 -6.263 -2.605 1.00 91.94 71 ILE A CA 1
ATOM 555 C C . ILE A 1 71 ? 1.892 -5.575 -3.771 1.00 91.94 71 ILE A C 1
ATOM 557 O O . ILE A 1 71 ? 1.326 -5.438 -4.848 1.00 91.94 71 ILE A O 1
ATOM 561 N N . ARG A 1 72 ? 3.129 -5.110 -3.555 1.00 90.75 72 ARG A N 1
ATOM 562 C CA . ARG A 1 72 ? 3.976 -4.493 -4.585 1.00 90.75 72 ARG A CA 1
ATOM 563 C C . ARG A 1 72 ? 5.160 -5.414 -4.865 1.00 90.75 72 ARG A C 1
ATOM 565 O O . ARG A 1 72 ? 6.047 -5.472 -4.008 1.00 90.75 72 ARG A O 1
ATOM 572 N N . PRO A 1 73 ? 5.181 -6.130 -6.004 1.00 89.94 73 PRO A N 1
ATOM 573 C CA . PRO A 1 73 ? 6.251 -7.074 -6.314 1.00 89.94 73 PRO A CA 1
ATOM 574 C C . PRO A 1 73 ? 7.630 -6.413 -6.234 1.00 89.94 73 PRO A C 1
ATOM 576 O O . PRO A 1 73 ? 8.495 -6.908 -5.523 1.00 89.94 73 PRO A O 1
ATOM 579 N N . ALA A 1 74 ? 7.781 -5.228 -6.830 1.00 87.81 74 ALA A N 1
ATOM 580 C CA . ALA A 1 74 ? 9.029 -4.464 -6.854 1.00 87.81 74 ALA A CA 1
ATOM 581 C C . ALA A 1 74 ? 9.236 -3.493 -5.664 1.00 87.81 74 ALA A C 1
ATOM 583 O O . ALA A 1 74 ? 9.966 -2.516 -5.791 1.00 87.81 74 ALA A O 1
ATOM 584 N N . SER A 1 75 ? 8.598 -3.705 -4.506 1.00 88.62 75 SER A N 1
ATOM 585 C CA . SER A 1 75 ? 8.608 -2.749 -3.373 1.00 88.62 75 SER A CA 1
ATOM 586 C C . SER A 1 75 ? 7.911 -1.403 -3.675 1.00 88.62 75 SER A C 1
ATOM 588 O O . SER A 1 75 ? 7.178 -1.246 -4.653 1.00 88.62 75 SER A O 1
ATOM 590 N N . VAL A 1 76 ? 8.034 -0.424 -2.773 1.00 89.50 76 VAL A N 1
ATOM 591 C CA . VAL A 1 76 ? 7.386 0.898 -2.872 1.00 89.50 76 VAL A CA 1
ATOM 592 C C . VAL A 1 76 ? 8.036 1.789 -3.932 1.00 89.50 76 VAL A C 1
ATOM 594 O O . VAL A 1 76 ? 7.336 2.580 -4.581 1.00 89.50 76 VAL A O 1
ATOM 597 N N . PHE A 1 77 ? 9.343 1.630 -4.139 1.00 89.81 77 PHE A N 1
ATOM 598 C CA . PHE A 1 77 ? 10.079 2.226 -5.245 1.00 89.81 77 PHE A CA 1
ATOM 599 C C . PHE A 1 77 ? 10.713 1.131 -6.113 1.00 89.81 77 PHE A C 1
ATOM 601 O O . PHE A 1 77 ? 11.763 0.584 -5.786 1.00 89.81 77 PHE A O 1
ATOM 608 N N . PHE A 1 78 ? 10.058 0.836 -7.239 1.00 86.56 78 PHE A N 1
ATOM 609 C CA . PHE A 1 78 ? 10.425 -0.262 -8.138 1.00 86.56 78 PHE A CA 1
ATOM 610 C C . PHE A 1 78 ? 11.849 -0.165 -8.692 1.00 86.56 78 PHE A C 1
ATOM 612 O O . PHE A 1 78 ? 12.491 -1.189 -8.881 1.00 86.56 78 PHE A O 1
ATOM 619 N N . GLY A 1 79 ? 12.378 1.047 -8.893 1.00 87.19 79 GLY A N 1
ATOM 620 C CA . GLY A 1 79 ? 13.709 1.250 -9.473 1.00 87.19 79 GLY A CA 1
ATOM 621 C C . GLY A 1 79 ? 14.868 0.679 -8.645 1.00 87.19 79 GLY A C 1
ATOM 622 O O . GLY A 1 79 ? 15.966 0.557 -9.168 1.00 87.19 79 GLY A O 1
ATOM 623 N N . ARG A 1 80 ? 14.642 0.319 -7.372 1.00 87.19 80 ARG A N 1
ATOM 624 C CA . ARG A 1 80 ? 15.640 -0.349 -6.514 1.00 87.19 80 ARG A CA 1
ATOM 625 C C . ARG A 1 80 ? 15.666 -1.871 -6.656 1.00 87.19 80 ARG A C 1
ATOM 627 O O . ARG A 1 80 ? 16.598 -2.491 -6.161 1.00 87.19 80 ARG A O 1
ATOM 634 N N . HIS A 1 81 ? 14.640 -2.457 -7.270 1.00 87.88 81 HIS A N 1
ATOM 635 C CA . HIS A 1 81 ? 14.414 -3.905 -7.288 1.00 87.88 81 HIS A CA 1
ATOM 636 C C . HIS A 1 81 ? 14.028 -4.421 -8.674 1.00 87.88 81 HIS A C 1
ATOM 638 O O . HIS A 1 81 ? 13.447 -5.496 -8.786 1.00 87.88 81 HIS A O 1
ATOM 644 N N . VAL A 1 82 ? 14.289 -3.642 -9.722 1.00 86.88 82 VAL A N 1
ATOM 645 C CA . VAL A 1 82 ? 14.072 -4.045 -11.109 1.00 86.88 82 VAL A CA 1
ATOM 646 C C . VAL A 1 82 ? 15.420 -4.119 -11.806 1.00 86.88 82 VAL A C 1
ATOM 648 O O . VAL A 1 82 ? 16.212 -3.181 -11.735 1.00 86.88 82 VAL A O 1
ATOM 651 N N . GLU A 1 83 ? 15.655 -5.233 -12.485 1.00 85.56 83 GLU A N 1
ATOM 652 C CA . GLU A 1 83 ? 16.886 -5.525 -13.208 1.00 85.56 83 GLU A CA 1
ATOM 653 C C . GLU A 1 83 ? 16.554 -5.970 -14.632 1.00 85.56 83 GLU A C 1
ATOM 655 O O . GLU A 1 83 ? 15.509 -6.573 -14.883 1.00 85.56 83 GLU A O 1
ATOM 660 N N . ALA A 1 84 ? 17.450 -5.690 -15.576 1.00 81.31 84 ALA A N 1
ATOM 661 C CA . ALA A 1 84 ? 17.300 -6.175 -16.939 1.00 81.31 84 ALA A CA 1
ATOM 662 C C . ALA A 1 84 ? 17.603 -7.678 -16.986 1.00 81.31 84 ALA A C 1
ATOM 664 O O . ALA A 1 84 ? 18.685 -8.109 -16.586 1.00 81.31 84 ALA A O 1
ATOM 665 N N . SER A 1 85 ? 16.674 -8.479 -17.505 1.00 78.69 85 SER A N 1
ATOM 666 C CA . SER A 1 85 ? 16.939 -9.894 -17.786 1.00 78.69 85 SER A CA 1
ATOM 667 C C . SER A 1 85 ? 17.620 -10.097 -19.144 1.00 78.69 85 SER A C 1
ATOM 669 O O . SER A 1 85 ? 17.690 -9.190 -19.978 1.00 78.69 85 SER A O 1
ATOM 671 N N . GLU A 1 86 ? 18.105 -11.316 -19.396 1.00 79.56 86 GLU A N 1
ATOM 672 C CA . GLU A 1 86 ? 18.840 -11.676 -20.619 1.00 79.56 86 GLU A CA 1
ATOM 673 C C . GLU A 1 86 ? 18.049 -11.442 -21.917 1.00 79.56 86 GLU A C 1
ATOM 675 O O . GLU A 1 86 ? 18.638 -11.206 -22.970 1.00 79.56 86 GLU A O 1
ATOM 680 N N . ASN A 1 87 ? 16.714 -11.485 -21.861 1.00 76.56 87 ASN A N 1
ATOM 681 C CA . ASN A 1 87 ? 15.849 -11.246 -23.019 1.00 76.56 87 ASN A CA 1
ATOM 682 C C . ASN A 1 87 ? 15.461 -9.758 -23.192 1.00 76.56 87 ASN A C 1
ATOM 684 O O . ASN A 1 87 ? 14.651 -9.435 -24.062 1.00 76.56 87 ASN A O 1
ATOM 688 N N . GLY A 1 88 ? 16.021 -8.863 -22.368 1.00 68.75 88 GLY A N 1
ATOM 689 C CA . GLY A 1 88 ? 15.740 -7.427 -22.374 1.00 68.75 88 GLY A CA 1
ATOM 690 C C . GLY A 1 88 ? 14.441 -7.023 -21.671 1.00 68.75 88 GLY A C 1
ATOM 691 O O . GLY A 1 88 ? 14.046 -5.864 -21.777 1.00 68.75 88 GLY A O 1
ATOM 692 N N . GLN A 1 89 ? 13.759 -7.944 -20.983 1.00 70.75 89 GLN A N 1
ATOM 693 C CA . GLN A 1 89 ? 12.602 -7.629 -20.143 1.00 70.75 89 GLN A CA 1
ATOM 694 C C . GLN A 1 89 ? 13.048 -7.328 -18.714 1.00 70.75 89 GLN A C 1
ATOM 696 O O . GLN A 1 89 ? 13.851 -8.061 -18.136 1.00 70.75 89 GLN A O 1
ATOM 701 N N . ASP A 1 90 ? 12.489 -6.276 -18.135 1.00 75.12 90 ASP A N 1
ATOM 702 C CA . ASP A 1 90 ? 12.669 -5.947 -16.727 1.00 75.12 90 ASP A CA 1
ATOM 703 C C . ASP A 1 90 ? 12.066 -7.048 -15.839 1.00 75.12 90 ASP A C 1
ATOM 705 O O . ASP A 1 90 ? 10.898 -7.421 -15.990 1.00 75.12 90 ASP A O 1
ATOM 709 N N . VAL A 1 91 ? 12.857 -7.560 -14.897 1.00 84.94 91 VAL A N 1
ATOM 710 C CA . VAL A 1 91 ? 12.446 -8.550 -13.894 1.00 84.94 91 VAL A CA 1
ATOM 711 C C . VAL A 1 91 ? 12.621 -7.988 -12.493 1.00 84.94 91 VAL A C 1
ATOM 713 O O . VAL A 1 91 ? 13.477 -7.143 -12.245 1.00 84.94 91 VAL A O 1
ATOM 716 N N . VAL A 1 92 ? 11.794 -8.455 -11.560 1.00 87.69 92 VAL A N 1
ATOM 717 C CA . VAL A 1 92 ? 11.902 -8.049 -10.158 1.00 87.69 92 VAL A CA 1
ATOM 718 C C . VAL A 1 92 ? 12.935 -8.915 -9.452 1.00 87.69 92 VAL A C 1
ATOM 720 O O . VAL A 1 92 ? 12.742 -10.124 -9.322 1.00 87.69 92 VAL A O 1
ATOM 723 N N . ALA A 1 93 ? 13.989 -8.286 -8.939 1.00 86.88 93 ALA A N 1
ATOM 724 C CA . ALA A 1 93 ? 14.935 -8.918 -8.035 1.00 86.88 93 ALA A CA 1
ATOM 725 C C . ALA A 1 93 ? 14.258 -9.114 -6.672 1.00 86.88 93 ALA A C 1
ATOM 727 O O . ALA A 1 93 ? 14.013 -8.162 -5.927 1.00 86.88 93 ALA A O 1
ATOM 728 N N .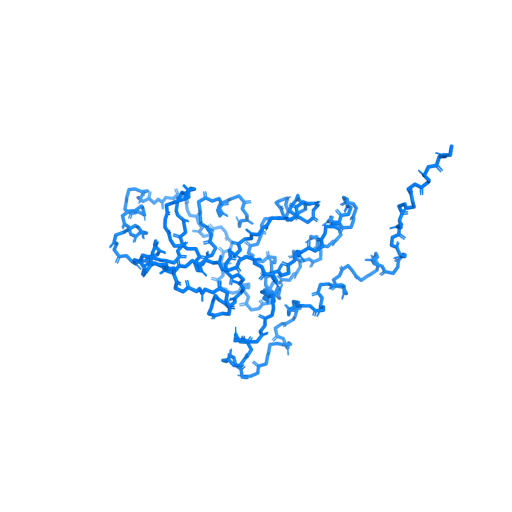 THR A 1 94 ? 13.889 -10.359 -6.363 1.00 82.00 94 THR A N 1
ATOM 729 C CA . THR A 1 94 ? 13.195 -10.680 -5.108 1.00 82.00 94 THR A CA 1
ATOM 730 C C . THR A 1 94 ? 14.135 -10.817 -3.916 1.00 82.00 94 THR A C 1
ATOM 732 O O . THR A 1 94 ? 13.685 -10.776 -2.771 1.00 82.00 94 THR A O 1
ATOM 735 N N . GLU A 1 95 ? 15.430 -10.995 -4.171 1.00 84.06 95 GLU A N 1
ATOM 736 C CA . GLU A 1 95 ? 16.445 -11.087 -3.128 1.00 84.06 95 GLU A CA 1
ATOM 737 C C . GLU A 1 95 ? 16.560 -9.759 -2.365 1.00 84.06 95 GLU A C 1
ATOM 739 O O . GLU A 1 95 ? 16.583 -8.677 -2.948 1.00 84.06 95 GLU A O 1
ATOM 744 N N . GLY A 1 96 ? 16.593 -9.834 -1.032 1.00 79.00 96 GLY A N 1
ATOM 745 C CA . GLY A 1 96 ? 16.726 -8.656 -0.170 1.00 79.00 96 GLY A CA 1
ATOM 746 C C . GLY A 1 96 ? 15.462 -7.803 -0.016 1.00 79.00 96 GLY A C 1
ATOM 747 O O . GLY A 1 96 ? 15.501 -6.798 0.693 1.00 79.00 96 GLY A O 1
ATOM 748 N N . LEU A 1 97 ? 14.331 -8.188 -0.619 1.00 85.94 97 LEU A N 1
ATOM 749 C CA . LEU A 1 97 ? 13.062 -7.514 -0.358 1.00 85.94 97 LEU A CA 1
ATOM 750 C C . LEU A 1 97 ? 12.592 -7.796 1.079 1.00 85.94 97 LEU A C 1
ATOM 752 O O . LEU A 1 97 ? 12.406 -8.966 1.426 1.00 85.94 97 LEU A O 1
ATOM 756 N N . PRO A 1 98 ? 12.305 -6.765 1.897 1.00 83.88 98 PRO A N 1
ATOM 757 C CA . PRO A 1 98 ? 11.812 -6.983 3.248 1.00 83.88 98 PRO A CA 1
ATOM 758 C C . PRO A 1 98 ? 10.467 -7.717 3.217 1.00 83.88 98 PRO A C 1
ATOM 760 O O . PRO A 1 98 ? 9.626 -7.505 2.327 1.00 83.88 98 PRO A O 1
ATOM 763 N N . GLU A 1 99 ? 10.278 -8.597 4.195 1.00 90.50 99 GLU A N 1
ATOM 764 C CA . GLU A 1 99 ? 8.990 -9.207 4.499 1.00 90.50 99 GLU A CA 1
ATOM 765 C C . GLU A 1 99 ? 8.255 -8.358 5.533 1.00 90.50 99 GLU A C 1
ATOM 767 O O . GLU A 1 99 ? 8.860 -7.756 6.421 1.00 90.50 99 GLU A O 1
ATOM 772 N N . HIS A 1 100 ? 6.933 -8.295 5.410 1.00 94.88 100 HIS A N 1
ATOM 773 C CA . HIS A 1 100 ? 6.115 -7.621 6.406 1.00 94.88 100 HIS A CA 1
ATOM 774 C C . HIS A 1 100 ? 5.915 -8.554 7.612 1.00 94.88 100 HIS A C 1
ATOM 776 O O . HIS A 1 100 ? 5.633 -9.737 7.403 1.00 94.88 100 HIS A O 1
ATOM 782 N N . PRO A 1 101 ? 6.009 -8.060 8.859 1.00 94.75 101 PRO A N 1
ATOM 783 C CA . PRO A 1 101 ? 5.746 -8.882 10.035 1.00 94.75 101 PRO A CA 1
ATOM 784 C C . PRO A 1 101 ? 4.305 -9.408 10.033 1.00 94.75 101 PRO A C 1
ATOM 786 O O . PRO A 1 101 ? 3.371 -8.696 9.656 1.00 94.75 101 PRO A O 1
ATOM 789 N N . ALA A 1 102 ? 4.133 -10.656 10.462 1.00 97.12 102 ALA A N 1
ATOM 790 C CA . ALA A 1 102 ? 2.825 -11.251 10.709 1.00 97.12 102 ALA A CA 1
ATOM 791 C C . ALA A 1 102 ? 2.423 -11.053 12.176 1.00 97.12 102 ALA A C 1
ATOM 793 O O . ALA A 1 102 ? 3.272 -11.099 13.069 1.00 97.12 102 ALA A O 1
ATOM 794 N N . PHE A 1 103 ? 1.129 -10.874 12.421 1.00 96.31 103 PHE A N 1
ATOM 795 C CA . PHE A 1 103 ? 0.570 -10.633 13.749 1.00 96.31 103 PHE A CA 1
ATOM 796 C C . PHE A 1 103 ? -0.435 -11.720 14.136 1.00 96.31 103 PHE A C 1
ATOM 798 O O . PHE A 1 103 ? -1.103 -12.301 13.281 1.00 96.31 103 PHE A O 1
ATOM 805 N N . GLY A 1 104 ? -0.561 -11.991 15.438 1.00 96.38 104 GLY A N 1
ATOM 806 C CA . GLY A 1 104 ? -1.651 -12.822 15.950 1.00 96.38 104 GLY A CA 1
ATOM 807 C C . GLY A 1 104 ? -3.010 -12.149 15.737 1.00 96.38 104 GLY A C 1
ATOM 808 O O . GLY A 1 104 ? -3.081 -10.938 15.543 1.00 96.38 104 GLY A O 1
ATOM 809 N N . GLU A 1 105 ? -4.099 -12.919 15.790 1.00 96.56 105 GLU A N 1
ATOM 810 C CA . GLU A 1 105 ? -5.450 -12.414 15.499 1.00 96.56 105 GLU A CA 1
ATOM 811 C C . GLU A 1 105 ? -5.840 -11.189 16.349 1.00 96.56 105 GLU A C 1
ATOM 813 O O . GLU A 1 105 ? -6.374 -10.218 15.815 1.00 96.56 105 GLU A O 1
ATOM 818 N N . GLU A 1 106 ? -5.559 -11.215 17.656 1.00 95.44 106 GLU A N 1
ATOM 819 C CA . GLU A 1 106 ? -5.882 -10.110 18.571 1.00 95.44 106 GLU A CA 1
ATOM 820 C C . GLU A 1 106 ? -5.160 -8.813 18.167 1.00 95.44 106 GLU A C 1
ATOM 822 O O . GLU A 1 106 ? -5.799 -7.771 18.007 1.00 95.44 106 GLU A O 1
ATOM 827 N N . ASP A 1 107 ? -3.849 -8.891 17.922 1.00 95.56 107 ASP A N 1
ATOM 828 C CA . ASP A 1 107 ? -3.036 -7.739 17.523 1.00 95.56 107 ASP A CA 1
ATOM 829 C C . ASP A 1 107 ? -3.418 -7.251 16.119 1.00 95.56 107 ASP A C 1
ATOM 831 O O . ASP A 1 107 ? -3.537 -6.049 15.894 1.00 95.56 107 ASP A O 1
ATOM 835 N N . ALA A 1 108 ? -3.688 -8.164 15.180 1.00 97.44 108 ALA A N 1
ATOM 836 C CA . ALA A 1 108 ? -4.138 -7.824 13.832 1.00 97.44 108 ALA A CA 1
ATOM 837 C C . ALA A 1 108 ? -5.446 -7.019 13.853 1.00 97.44 108 ALA A C 1
ATOM 839 O O . ALA A 1 108 ? -5.574 -6.041 13.118 1.00 97.44 108 ALA A O 1
ATOM 840 N N . ARG A 1 109 ? -6.399 -7.386 14.722 1.00 97.50 109 ARG A N 1
ATOM 841 C CA . ARG A 1 109 ? -7.643 -6.628 14.928 1.00 97.50 109 ARG A CA 1
ATOM 842 C C . ARG A 1 109 ? -7.380 -5.253 15.536 1.00 97.50 109 ARG A C 1
ATOM 844 O O . ARG A 1 109 ? -7.926 -4.272 15.042 1.00 97.50 109 ARG A O 1
ATOM 851 N N . ALA A 1 110 ? -6.530 -5.163 16.560 1.00 96.75 110 ALA A N 1
ATOM 852 C CA . ALA A 1 110 ? -6.192 -3.887 17.192 1.00 96.75 110 ALA A CA 1
ATOM 853 C C . ALA A 1 110 ? -5.481 -2.924 16.221 1.00 96.75 110 ALA A C 1
ATOM 855 O O . ALA A 1 110 ? -5.833 -1.746 16.139 1.00 96.75 110 ALA A O 1
ATOM 856 N N . ILE A 1 111 ? -4.517 -3.431 15.446 1.00 97.62 111 ILE A N 1
ATOM 857 C CA . ILE A 1 111 ? -3.793 -2.671 14.420 1.00 97.62 111 ILE A CA 1
ATOM 858 C C . ILE A 1 111 ? -4.749 -2.227 13.313 1.00 97.62 111 ILE A C 1
ATOM 860 O O . ILE A 1 111 ? -4.743 -1.052 12.948 1.00 97.62 111 ILE A O 1
ATOM 864 N N . ALA A 1 112 ? -5.584 -3.133 12.791 1.00 97.94 112 ALA A N 1
ATOM 865 C CA . ALA A 1 112 ? -6.543 -2.799 11.743 1.00 97.94 112 ALA A CA 1
ATOM 866 C C . ALA A 1 112 ? -7.509 -1.703 12.207 1.00 97.94 112 ALA A C 1
ATOM 868 O O . ALA A 1 112 ? -7.621 -0.681 11.535 1.00 97.94 112 ALA A O 1
ATOM 869 N N . ALA A 1 113 ? -8.109 -1.851 13.391 1.00 97.12 113 ALA A N 1
ATOM 870 C CA . ALA A 1 113 ? -9.007 -0.850 13.959 1.00 97.12 113 ALA A CA 1
ATOM 871 C C . ALA A 1 113 ? -8.324 0.523 14.112 1.00 97.12 113 ALA A C 1
ATOM 873 O O . ALA A 1 113 ? -8.918 1.550 13.779 1.00 97.12 113 ALA A O 1
ATOM 874 N N . ALA A 1 114 ? -7.062 0.555 14.556 1.00 96.69 114 ALA A N 1
ATOM 875 C CA . ALA A 1 114 ? -6.286 1.791 14.658 1.00 96.69 114 ALA A CA 1
ATOM 876 C C . ALA A 1 114 ? -5.983 2.414 13.280 1.00 96.69 114 ALA A C 1
ATOM 878 O O . ALA A 1 114 ? -6.108 3.628 13.112 1.00 96.69 114 ALA A O 1
ATOM 879 N N . LEU A 1 115 ? -5.643 1.602 12.272 1.00 96.88 115 LEU A N 1
ATOM 880 C CA . LEU A 1 115 ? -5.442 2.060 10.892 1.00 96.88 115 LEU A CA 1
ATOM 881 C C . LEU A 1 115 ? -6.737 2.579 10.256 1.00 96.88 115 LEU A C 1
ATOM 883 O O . LEU A 1 115 ? -6.689 3.541 9.492 1.00 96.88 115 LEU A O 1
ATOM 887 N N . MET A 1 116 ? -7.900 2.023 10.605 1.00 95.06 116 MET A N 1
ATOM 888 C CA . MET A 1 116 ? -9.193 2.509 10.108 1.00 95.06 116 MET A CA 1
ATOM 889 C C . MET A 1 116 ? -9.531 3.933 10.577 1.00 95.06 116 MET A C 1
ATOM 891 O O . MET A 1 116 ? -10.293 4.635 9.905 1.00 95.06 116 MET A O 1
ATOM 895 N N . GLN A 1 117 ? -8.927 4.394 11.677 1.00 94.25 117 GLN A N 1
ATOM 896 C CA . GLN A 1 117 ? -9.055 5.779 12.148 1.00 94.25 117 GLN A CA 1
ATOM 897 C C . GLN A 1 117 ? -8.146 6.760 11.387 1.00 94.25 117 GLN A C 1
ATOM 899 O O . GLN A 1 117 ? -8.345 7.971 11.464 1.00 94.25 117 GLN A O 1
ATOM 904 N N . LYS A 1 118 ? -7.163 6.268 10.621 1.00 94.06 118 LYS A N 1
ATOM 905 C CA . LYS A 1 118 ? -6.250 7.097 9.824 1.00 94.06 118 LYS A CA 1
ATOM 906 C C . LYS A 1 118 ? -6.916 7.536 8.524 1.00 94.06 118 LYS A C 1
ATOM 908 O O . LYS A 1 118 ? -6.949 6.789 7.549 1.00 94.06 118 LYS A O 1
ATOM 913 N N . ARG A 1 119 ? -7.490 8.740 8.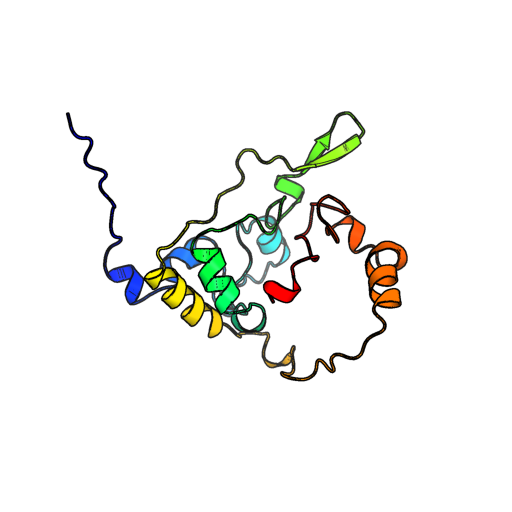518 1.00 92.06 119 ARG A N 1
ATOM 914 C CA . ARG A 1 119 ? -8.249 9.316 7.386 1.00 92.06 119 ARG A CA 1
ATOM 915 C C . ARG A 1 119 ? -7.769 10.715 6.980 1.00 92.06 119 ARG A C 1
ATOM 917 O O . ARG A 1 119 ? -8.484 11.441 6.287 1.00 92.06 119 ARG A O 1
ATOM 924 N N . GLU A 1 120 ? -6.576 11.087 7.428 1.00 91.19 120 GLU A N 1
ATOM 925 C CA . GLU A 1 120 ? -5.956 12.395 7.203 1.00 91.19 120 GLU A CA 1
ATOM 926 C C . GLU A 1 120 ? -5.766 12.639 5.695 1.00 91.19 120 GLU A C 1
ATOM 928 O O . GLU A 1 120 ? -5.555 11.693 4.934 1.00 91.19 120 GLU A O 1
ATOM 933 N N . GLY A 1 121 ? -5.949 13.877 5.231 1.00 84.06 121 GLY A N 1
ATOM 934 C CA . GLY A 1 121 ? -5.883 14.258 3.811 1.00 84.06 121 GLY A CA 1
ATOM 935 C C . GLY A 1 121 ? -6.935 13.656 2.854 1.00 84.06 121 GLY A C 1
ATOM 936 O O . GLY A 1 121 ? -7.148 14.197 1.771 1.00 84.06 121 GLY A O 1
ATOM 937 N N . ALA A 1 122 ? -7.627 12.567 3.212 1.00 81.25 122 ALA A N 1
ATOM 938 C CA . ALA A 1 122 ? -8.476 11.807 2.283 1.00 81.25 122 ALA A CA 1
ATOM 939 C C . ALA A 1 122 ? -9.987 12.029 2.452 1.00 81.25 122 ALA A C 1
ATOM 941 O O . ALA A 1 122 ? -10.741 11.834 1.497 1.00 81.25 122 ALA A O 1
ATOM 942 N N . ALA A 1 123 ? -10.441 12.458 3.635 1.00 71.25 123 ALA A N 1
ATOM 943 C CA . ALA A 1 123 ? -11.870 12.579 3.947 1.00 71.25 123 ALA A CA 1
ATOM 944 C C . ALA A 1 123 ? -12.642 13.520 2.998 1.00 71.25 123 ALA A C 1
ATOM 946 O O . ALA A 1 123 ? -13.827 13.314 2.753 1.00 71.25 123 ALA A O 1
ATOM 947 N N . SER A 1 124 ? -11.980 14.535 2.435 1.00 75.56 124 SER A N 1
ATOM 948 C CA . SER A 1 124 ? -12.577 15.463 1.463 1.00 75.56 124 SER A CA 1
ATOM 949 C C . SER A 1 124 ? -12.470 14.994 0.006 1.00 75.56 124 SER A C 1
ATOM 951 O O . SER A 1 124 ? -13.171 15.524 -0.854 1.00 75.56 124 SER A O 1
ATOM 953 N N . LEU A 1 125 ? -11.607 14.015 -0.287 1.00 80.62 125 LEU A N 1
ATOM 954 C CA . LEU A 1 125 ? -11.307 13.560 -1.649 1.00 80.62 125 LEU A CA 1
ATOM 955 C C . LEU A 1 125 ? -12.199 12.401 -2.102 1.00 80.62 125 LEU A C 1
ATOM 957 O O . LEU A 1 125 ? -12.400 12.218 -3.304 1.00 80.62 125 LEU A O 1
ATOM 961 N N . ILE A 1 126 ? -12.717 11.611 -1.158 1.00 78.06 126 ILE A N 1
ATOM 962 C CA . ILE A 1 126 ? -13.498 10.401 -1.435 1.00 78.06 126 ILE A CA 1
ATOM 963 C C . ILE A 1 126 ? -14.862 10.526 -0.745 1.00 78.06 126 ILE A C 1
ATOM 965 O O . ILE A 1 126 ? -14.989 10.181 0.430 1.00 78.06 126 ILE A O 1
ATOM 969 N N . PRO A 1 127 ? -15.902 11.013 -1.446 1.00 76.31 127 PRO A N 1
ATOM 970 C CA . PRO A 1 127 ? -17.238 11.085 -0.875 1.00 76.31 127 PRO A CA 1
ATOM 971 C C . PRO A 1 127 ? -17.810 9.674 -0.699 1.00 76.31 127 PRO A C 1
ATOM 973 O O . PRO A 1 127 ? -17.983 8.934 -1.676 1.00 76.31 127 PRO A O 1
ATOM 976 N N . GLU A 1 128 ? -18.119 9.298 0.542 1.00 77.31 128 GLU A N 1
ATOM 977 C CA . GLU A 1 128 ? -18.736 8.005 0.843 1.00 77.31 128 GLU A CA 1
ATOM 978 C C . GLU A 1 128 ? -20.063 7.845 0.080 1.00 77.31 128 GLU A C 1
ATOM 980 O O . GLU A 1 128 ? -20.869 8.769 -0.027 1.00 77.31 128 GLU A O 1
ATOM 985 N N . GLY A 1 129 ? -20.277 6.664 -0.507 1.00 80.56 129 GLY A N 1
ATOM 986 C CA . GLY A 1 129 ? -21.486 6.358 -1.279 1.00 80.56 129 GLY A CA 1
ATOM 987 C C . GLY A 1 129 ? -21.546 6.954 -2.693 1.00 80.56 129 GLY A C 1
ATOM 988 O O . GLY A 1 129 ? -22.522 6.710 -3.401 1.00 80.56 129 GLY A O 1
ATOM 989 N N . ALA A 1 130 ? -20.517 7.675 -3.160 1.00 82.44 130 ALA A N 1
ATOM 990 C CA . ALA A 1 130 ? -20.493 8.213 -4.528 1.00 82.44 130 ALA A CA 1
ATOM 991 C C . ALA A 1 130 ? -20.428 7.126 -5.619 1.00 82.44 130 ALA A C 1
ATOM 993 O O . ALA A 1 130 ? -20.819 7.361 -6.768 1.00 82.44 130 ALA A O 1
ATOM 994 N N . TYR A 1 131 ? -19.935 5.927 -5.289 1.00 82.31 131 TYR A N 1
ATOM 995 C CA . TYR A 1 131 ? -19.882 4.820 -6.237 1.00 82.31 131 TYR A CA 1
ATOM 996 C C . TYR A 1 131 ? -21.286 4.274 -6.518 1.00 82.31 131 TYR A C 1
ATOM 998 O O . TYR A 1 131 ? -21.919 3.642 -5.680 1.00 82.31 131 TYR A O 1
ATOM 1006 N N . SER A 1 132 ? -21.762 4.483 -7.745 1.00 83.00 132 SER A N 1
ATOM 1007 C CA . SER A 1 132 ? -23.121 4.107 -8.149 1.00 83.00 132 SER A CA 1
ATOM 1008 C C . SER A 1 132 ? -23.284 2.639 -8.565 1.00 83.00 132 SER A C 1
ATOM 1010 O O . SER A 1 132 ? -24.386 2.239 -8.941 1.00 83.00 132 SER A O 1
ATOM 1012 N N . GLY A 1 133 ? -22.201 1.850 -8.607 1.00 81.75 133 GLY A N 1
ATOM 1013 C CA . GLY A 1 133 ? -22.211 0.490 -9.169 1.00 81.75 133 GLY A CA 1
ATOM 1014 C C . GLY A 1 133 ? -22.478 0.428 -10.680 1.00 81.75 133 GLY A C 1
ATOM 1015 O O . GLY A 1 133 ? -22.491 -0.652 -11.268 1.00 81.75 133 GLY A O 1
ATOM 1016 N N . LYS A 1 134 ? -22.695 1.577 -11.332 1.00 82.44 134 LYS A N 1
ATOM 1017 C CA . LYS A 1 134 ? -23.009 1.682 -12.757 1.00 82.44 134 LYS A CA 1
ATOM 1018 C C . LYS A 1 134 ? -21.740 2.030 -13.523 1.00 82.44 134 LYS A C 1
ATOM 1020 O O . LYS A 1 134 ? -21.121 3.063 -13.291 1.00 82.44 134 LYS A O 1
ATOM 1025 N N . GLY A 1 135 ? -21.365 1.174 -14.467 1.00 84.62 135 GLY A N 1
ATOM 1026 C CA . GLY A 1 135 ? -20.210 1.395 -15.328 1.00 84.62 135 GLY A CA 1
ATOM 1027 C C . GLY A 1 135 ? -20.171 0.413 -16.491 1.00 84.62 135 GLY A C 1
ATOM 1028 O O . GLY A 1 135 ? -20.683 -0.702 -16.408 1.00 84.62 135 GLY A O 1
ATOM 1029 N N . ASN A 1 136 ? -19.556 0.821 -17.599 1.00 91.69 136 ASN A N 1
ATOM 1030 C CA . ASN A 1 136 ? -19.330 -0.075 -18.726 1.00 91.69 136 ASN A CA 1
ATOM 1031 C C . ASN A 1 136 ? -18.071 -0.916 -18.466 1.00 91.69 136 ASN A C 1
ATOM 1033 O O . ASN A 1 136 ? -16.955 -0.479 -18.741 1.00 91.69 136 ASN A O 1
ATOM 1037 N N . VAL A 1 137 ? -18.259 -2.137 -17.959 1.00 89.75 137 VAL A N 1
ATOM 1038 C CA . VAL A 1 137 ? -17.163 -3.067 -17.624 1.00 89.75 137 VAL A CA 1
ATOM 1039 C C . VAL A 1 137 ? -16.264 -3.360 -18.832 1.00 89.75 137 VAL A C 1
ATOM 1041 O O . VAL A 1 137 ? -15.043 -3.432 -18.695 1.00 89.75 137 VAL A O 1
ATOM 1044 N N . ARG A 1 138 ? -16.837 -3.472 -20.040 1.00 92.69 138 ARG A N 1
ATOM 1045 C CA . ARG A 1 138 ? -16.055 -3.704 -21.269 1.00 92.69 138 ARG A CA 1
ATOM 1046 C C . ARG A 1 138 ? -15.147 -2.520 -21.579 1.00 92.69 138 ARG A C 1
ATOM 1048 O O . ARG A 1 138 ? -13.980 -2.718 -21.911 1.00 92.69 138 ARG A O 1
ATOM 1055 N N . PHE A 1 139 ? -15.672 -1.304 -21.440 1.00 93.50 139 PHE A N 1
ATOM 1056 C CA . PHE A 1 139 ? -14.873 -0.095 -21.593 1.00 93.50 139 PHE A CA 1
ATOM 1057 C C . PHE A 1 139 ? -13.799 0.003 -20.506 1.00 93.50 139 PHE A C 1
ATOM 1059 O O . PHE A 1 139 ? -12.660 0.301 -20.836 1.00 93.50 139 PHE A O 1
ATOM 1066 N N . GLY A 1 140 ? -14.111 -0.330 -19.249 1.00 91.12 140 GLY A N 1
ATOM 1067 C CA . GLY A 1 140 ? -13.127 -0.375 -18.161 1.00 91.12 140 GLY A CA 1
ATOM 1068 C C . GLY A 1 140 ? -11.950 -1.305 -18.470 1.00 91.12 140 GLY A C 1
ATOM 1069 O O . GLY A 1 140 ? -10.796 -0.885 -18.400 1.00 91.12 140 GLY A O 1
ATOM 1070 N N . LYS A 1 141 ? -12.233 -2.530 -18.936 1.00 91.25 141 LYS A N 1
ATOM 1071 C CA . LYS A 1 141 ? -11.199 -3.479 -19.383 1.00 91.25 141 LYS A CA 1
ATOM 1072 C C . LYS A 1 141 ? -10.358 -2.915 -20.535 1.00 91.25 141 LYS A C 1
ATOM 1074 O O . LYS A 1 141 ? -9.137 -3.052 -20.533 1.00 91.25 141 LYS A O 1
ATOM 1079 N N . MET A 1 142 ? -10.990 -2.279 -21.523 1.00 94.31 142 MET A N 1
ATOM 1080 C CA . MET A 1 142 ? -10.284 -1.662 -22.652 1.00 94.31 142 MET A CA 1
ATOM 1081 C C . MET A 1 142 ? -9.410 -0.482 -22.205 1.00 94.31 142 MET A C 1
ATOM 1083 O O . MET A 1 142 ? -8.260 -0.368 -22.631 1.00 94.31 142 MET A O 1
ATOM 1087 N N . ALA A 1 143 ? -9.933 0.368 -21.321 1.00 94.00 143 ALA A N 1
ATOM 1088 C CA . ALA A 1 143 ? -9.214 1.500 -20.760 1.00 94.00 143 ALA A CA 1
ATOM 1089 C C . ALA A 1 143 ? -7.942 1.033 -20.047 1.00 94.00 143 ALA A C 1
ATOM 1091 O O . ALA A 1 143 ? -6.861 1.535 -20.353 1.00 94.00 143 ALA A O 1
ATOM 1092 N N . PHE A 1 144 ? -8.060 0.019 -19.188 1.00 93.25 144 PHE A N 1
ATOM 1093 C CA . PHE A 1 144 ? -6.937 -0.539 -18.442 1.00 93.25 144 PHE A CA 1
ATOM 1094 C C . PHE A 1 144 ? -5.880 -1.174 -19.355 1.00 93.25 144 PHE A C 1
ATOM 1096 O O . PHE A 1 144 ? -4.695 -0.849 -19.273 1.00 93.25 144 PHE A O 1
ATOM 1103 N N . ASN A 1 145 ? -6.318 -2.063 -20.252 1.00 91.56 145 ASN A N 1
ATOM 1104 C CA . ASN A 1 145 ? -5.410 -2.936 -20.997 1.00 91.56 145 ASN A CA 1
ATOM 1105 C C . ASN A 1 145 ? -4.840 -2.308 -22.269 1.00 91.56 145 ASN A C 1
ATOM 1107 O O . ASN A 1 145 ? -3.861 -2.824 -22.803 1.00 91.56 145 ASN A O 1
ATOM 1111 N N . LYS A 1 146 ? -5.489 -1.278 -22.826 1.00 91.38 146 LYS A N 1
ATOM 1112 C CA . LYS A 1 146 ? -5.164 -0.780 -24.173 1.00 91.38 146 LYS A CA 1
ATOM 1113 C C . LYS A 1 146 ? -5.052 0.736 -24.272 1.00 91.38 146 LYS A C 1
ATOM 1115 O O . LYS A 1 146 ? -4.187 1.205 -24.997 1.00 91.38 146 LYS A O 1
ATOM 1120 N N . LEU A 1 147 ? -5.904 1.502 -23.586 1.00 94.62 147 LEU A N 1
ATOM 1121 C CA . LEU A 1 147 ? -6.017 2.947 -23.857 1.00 94.62 147 LEU A CA 1
ATOM 1122 C C . LEU A 1 147 ? -5.256 3.842 -22.874 1.00 94.62 147 LEU A C 1
ATOM 1124 O O . LEU A 1 147 ? -4.922 4.969 -23.225 1.00 94.62 147 LEU A O 1
ATOM 1128 N N . ARG A 1 148 ? -5.039 3.393 -21.633 1.00 93.19 148 ARG A N 1
ATOM 1129 C CA . ARG A 1 148 ? -4.469 4.226 -20.554 1.00 93.19 148 ARG A CA 1
ATOM 1130 C C . ARG A 1 148 ? -3.118 3.732 -20.042 1.00 93.19 148 ARG A C 1
ATOM 1132 O O . ARG A 1 148 ? -2.558 4.352 -19.149 1.00 93.19 148 ARG A O 1
ATOM 1139 N N . GLY A 1 149 ? -2.610 2.627 -20.591 1.00 91.81 149 GLY A N 1
ATOM 1140 C CA . GLY A 1 149 ? -1.303 2.074 -20.231 1.00 91.81 149 GLY A CA 1
ATOM 1141 C C . GLY A 1 149 ? -1.212 1.516 -18.808 1.00 91.81 149 GLY A C 1
ATOM 1142 O O . GLY A 1 149 ? -0.114 1.194 -18.374 1.00 91.81 149 GLY A O 1
ATOM 1143 N N . CYS A 1 150 ? -2.328 1.364 -18.082 1.00 94.50 150 CYS A N 1
ATOM 1144 C CA . CYS A 1 150 ? -2.324 0.853 -16.706 1.00 94.50 150 CYS A CA 1
ATOM 1145 C C . CYS A 1 150 ? -1.633 -0.514 -16.620 1.00 94.50 150 CYS A C 1
ATOM 1147 O O . CYS A 1 150 ? -0.817 -0.743 -15.731 1.00 94.50 150 CYS A O 1
ATOM 1149 N N . VAL A 1 151 ? -1.900 -1.378 -17.606 1.00 93.06 151 VAL A N 1
ATOM 1150 C CA . VAL A 1 151 ? -1.322 -2.724 -17.700 1.00 93.06 151 VAL A CA 1
ATOM 1151 C C . VAL A 1 151 ? 0.196 -2.748 -17.905 1.00 93.06 151 VAL A C 1
ATOM 1153 O O . VAL A 1 151 ? 0.813 -3.779 -17.671 1.00 93.06 151 VAL A O 1
ATOM 1156 N N . ALA A 1 152 ? 0.822 -1.636 -18.312 1.00 90.75 152 ALA A N 1
ATOM 1157 C CA . ALA A 1 152 ? 2.278 -1.573 -18.450 1.00 90.75 152 ALA A CA 1
ATOM 1158 C C . ALA A 1 152 ? 2.985 -1.681 -17.091 1.00 90.75 152 ALA A C 1
ATOM 1160 O O . ALA A 1 152 ? 4.087 -2.212 -17.019 1.00 90.75 152 ALA A O 1
ATOM 1161 N N . CYS A 1 153 ? 2.335 -1.214 -16.019 1.00 90.06 153 CYS A N 1
ATOM 1162 C CA . CYS A 1 153 ? 2.889 -1.253 -14.667 1.00 90.06 153 CYS A CA 1
ATOM 1163 C C . CYS A 1 153 ? 2.116 -2.173 -13.719 1.00 90.06 153 CYS A C 1
ATOM 1165 O O . CYS A 1 153 ? 2.697 -2.604 -12.732 1.00 90.06 153 CYS A O 1
ATOM 1167 N N . HIS A 1 154 ? 0.830 -2.430 -13.969 1.00 93.06 154 HIS A N 1
ATOM 1168 C CA . HIS A 1 154 ? -0.046 -3.181 -13.069 1.00 93.06 154 HIS A CA 1
ATOM 1169 C C . HIS A 1 154 ? -0.536 -4.482 -13.700 1.00 93.06 154 HIS A C 1
ATOM 1171 O O . HIS A 1 154 ? -1.032 -4.474 -14.829 1.00 93.06 154 HIS A O 1
ATOM 1177 N N . GLU A 1 155 ? -0.523 -5.571 -12.936 1.00 91.88 155 GLU A N 1
ATOM 1178 C CA . GLU A 1 155 ? -1.205 -6.800 -13.332 1.00 91.88 155 GLU A CA 1
ATOM 1179 C C . GLU A 1 155 ? -2.733 -6.656 -13.230 1.00 91.88 155 GLU A C 1
ATOM 1181 O O . GLU A 1 155 ? -3.276 -6.176 -12.228 1.00 91.88 155 GLU A O 1
ATOM 1186 N N . ASN A 1 156 ? -3.437 -7.104 -14.272 1.00 90.69 156 ASN A N 1
ATOM 1187 C CA . ASN A 1 156 ? -4.904 -7.137 -14.358 1.00 90.69 156 ASN A CA 1
ATOM 1188 C C . ASN A 1 156 ? -5.485 -8.561 -14.301 1.00 90.69 156 ASN A C 1
ATOM 1190 O O . ASN A 1 156 ? -6.702 -8.739 -14.232 1.00 90.69 156 ASN A O 1
ATOM 1194 N N . ALA A 1 157 ? -4.624 -9.568 -14.335 1.00 90.06 157 ALA A N 1
ATOM 1195 C CA . ALA A 1 157 ? -4.896 -10.955 -13.983 1.00 90.06 157 ALA A CA 1
ATOM 1196 C C . ALA A 1 157 ? -3.558 -11.596 -13.567 1.00 90.06 157 ALA A C 1
ATOM 1198 O O . ALA A 1 157 ? -2.515 -11.020 -13.884 1.00 90.06 157 ALA A O 1
ATOM 1199 N N . PRO A 1 158 ? -3.557 -12.762 -12.899 1.00 90.50 158 PRO A N 1
ATOM 1200 C CA . PRO A 1 158 ? -2.317 -13.437 -12.526 1.00 90.50 158 PRO A CA 1
ATOM 1201 C C . PRO A 1 158 ? -1.395 -13.648 -13.737 1.00 90.50 158 PRO A C 1
ATOM 1203 O O . PRO A 1 158 ? -1.763 -14.356 -14.676 1.00 90.50 158 PRO A O 1
ATOM 1206 N N . GLY A 1 159 ? -0.217 -13.018 -13.719 1.00 86.50 159 GLY A N 1
ATOM 1207 C CA . GLY A 1 159 ? 0.760 -13.081 -14.813 1.00 86.50 159 GLY A CA 1
ATOM 1208 C C . GLY A 1 159 ? 0.409 -12.256 -16.062 1.00 86.50 159 GLY A C 1
ATOM 1209 O O . GLY A 1 159 ? 1.097 -12.369 -17.075 1.00 86.50 159 GLY A O 1
ATOM 1210 N N . GLU A 1 160 ? -0.638 -11.425 -16.020 1.00 89.00 160 GLU A N 1
ATOM 1211 C CA . GLU A 1 160 ? -1.029 -10.527 -17.113 1.00 89.00 160 GLU A CA 1
ATOM 1212 C C . GLU A 1 160 ? -0.846 -9.052 -16.724 1.00 89.00 160 GLU A C 1
ATOM 1214 O O . GLU A 1 160 ? -1.738 -8.427 -16.143 1.00 89.00 160 GLU A O 1
ATOM 1219 N N . GLY A 1 161 ? 0.286 -8.470 -17.119 1.00 89.50 161 GLY A N 1
ATOM 1220 C CA . GLY A 1 161 ? 0.595 -7.047 -16.976 1.00 89.50 161 GLY A CA 1
ATOM 1221 C C . GLY A 1 161 ? 1.989 -6.806 -16.412 1.00 89.50 161 GLY A C 1
ATOM 1222 O O . GLY A 1 161 ? 2.838 -7.691 -16.443 1.00 89.50 161 GLY A O 1
ATOM 1223 N N . GLY A 1 162 ? 2.232 -5.582 -15.951 1.00 88.62 162 GLY A N 1
ATOM 1224 C CA . GLY A 1 162 ? 3.491 -5.192 -15.323 1.00 88.62 162 GLY A CA 1
ATOM 1225 C C . GLY A 1 162 ? 3.528 -5.489 -13.825 1.00 88.62 162 GLY A C 1
ATOM 1226 O O . G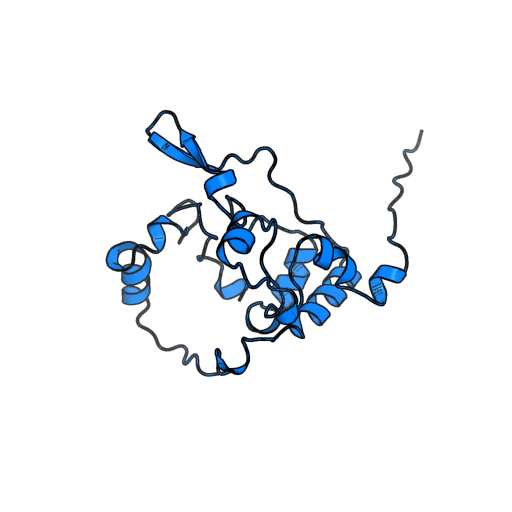LY A 1 162 ? 2.499 -5.489 -13.153 1.00 88.62 162 GLY A O 1
ATOM 1227 N N . VAL A 1 163 ? 4.740 -5.667 -13.301 1.00 88.06 163 VAL A N 1
ATOM 1228 C CA . VAL A 1 163 ? 5.025 -5.984 -11.886 1.00 88.06 163 VAL A CA 1
ATOM 1229 C C . VAL A 1 163 ? 5.658 -4.816 -11.113 1.00 88.06 163 VAL A C 1
ATOM 1231 O O . VAL A 1 163 ? 5.969 -4.931 -9.926 1.00 88.06 163 VAL A O 1
ATOM 1234 N N . SER A 1 164 ? 5.848 -3.667 -11.770 1.00 86.44 164 SER A N 1
ATOM 1235 C CA . SER A 1 164 ? 6.397 -2.448 -11.154 1.00 86.44 164 SER A CA 1
ATOM 1236 C C . SER A 1 164 ? 5.402 -1.773 -10.199 1.00 86.44 164 SER A C 1
ATOM 1238 O O . SER A 1 164 ? 5.795 -1.075 -9.264 1.00 86.44 164 SER A O 1
ATOM 1240 N N . GLY A 1 165 ? 4.104 -1.953 -10.440 1.00 88.50 165 GLY A N 1
ATOM 1241 C CA . GLY A 1 165 ? 3.004 -1.539 -9.578 1.00 88.50 165 GLY A CA 1
ATOM 1242 C C . GLY A 1 165 ? 2.357 -2.732 -8.867 1.00 88.50 165 GLY A C 1
ATOM 1243 O O . GLY A 1 165 ? 2.657 -3.884 -9.172 1.00 88.50 165 GLY A O 1
ATOM 1244 N N . PRO A 1 166 ? 1.459 -2.484 -7.897 1.00 91.69 166 PRO A N 1
ATOM 1245 C CA . PRO A 1 166 ? 0.658 -3.552 -7.317 1.00 91.69 166 PRO A CA 1
ATOM 1246 C C . PRO A 1 166 ? -0.289 -4.153 -8.355 1.00 91.69 166 PRO A C 1
ATOM 1248 O O . PRO A 1 166 ? -0.781 -3.433 -9.226 1.00 91.69 166 PRO A O 1
ATOM 1251 N N . GLU A 1 167 ? -0.623 -5.431 -8.216 1.00 93.25 167 GLU A N 1
ATOM 1252 C CA . GLU A 1 167 ? -1.745 -5.980 -8.977 1.00 93.25 167 GLU A CA 1
ATOM 1253 C C . GLU A 1 167 ? -3.052 -5.266 -8.608 1.00 93.25 167 GLU A C 1
ATOM 1255 O O . GLU A 1 167 ? -3.190 -4.691 -7.517 1.00 93.25 167 GLU A O 1
ATOM 1260 N N . LEU A 1 168 ? -4.000 -5.252 -9.547 1.00 94.06 168 LEU A N 1
ATOM 1261 C CA . LEU A 1 168 ? -5.303 -4.604 -9.378 1.00 94.06 168 LEU A CA 1
ATOM 1262 C C . LEU A 1 168 ? -6.486 -5.563 -9.553 1.00 94.06 168 LEU A C 1
ATOM 1264 O O . LEU A 1 168 ? -7.634 -5.161 -9.365 1.00 94.06 168 LEU A O 1
ATOM 1268 N N . HIS A 1 169 ? -6.231 -6.835 -9.851 1.00 92.12 169 HIS A N 1
ATOM 1269 C CA . HIS A 1 169 ? -7.279 -7.817 -10.119 1.00 92.12 169 HIS A CA 1
ATOM 1270 C C . HIS A 1 169 ? -7.985 -8.325 -8.855 1.00 92.12 169 HIS A C 1
ATOM 1272 O O . HIS A 1 169 ? -9.087 -8.858 -8.953 1.00 92.12 169 HIS A O 1
ATOM 1278 N N . SER A 1 170 ? -7.396 -8.141 -7.668 1.00 93.19 170 SER A N 1
ATOM 1279 C CA . SER A 1 170 ? -8.070 -8.364 -6.376 1.00 93.19 170 SER A CA 1
ATOM 1280 C C . SER A 1 170 ? -8.233 -7.084 -5.547 1.00 93.19 170 SER A C 1
ATOM 1282 O O . SER A 1 170 ? -8.564 -7.143 -4.362 1.00 93.19 170 SER A O 1
ATOM 1284 N N . ALA A 1 171 ? -8.075 -5.908 -6.170 1.00 92.69 171 ALA A N 1
ATOM 1285 C CA . ALA A 1 171 ? -8.199 -4.618 -5.489 1.00 92.69 171 ALA A CA 1
ATOM 1286 C C . ALA A 1 171 ? -9.571 -4.414 -4.834 1.00 92.69 171 ALA A C 1
ATOM 1288 O O . ALA A 1 171 ? -9.624 -3.868 -3.742 1.00 92.69 171 ALA A O 1
ATOM 1289 N N . SER A 1 172 ? -10.653 -4.912 -5.438 1.00 89.25 172 SER A N 1
ATOM 1290 C CA . SER A 1 172 ? -12.009 -4.819 -4.875 1.00 89.25 172 SER A CA 1
ATOM 1291 C C . SER A 1 172 ? -12.210 -5.583 -3.564 1.00 89.25 172 SER A C 1
ATOM 1293 O O . SER A 1 172 ? -13.198 -5.352 -2.882 1.00 89.25 172 SER A O 1
ATOM 1295 N N . ILE A 1 173 ? -11.318 -6.519 -3.231 1.00 92.69 173 ILE A N 1
ATOM 1296 C CA . ILE A 1 173 ? -11.342 -7.238 -1.951 1.00 92.69 173 ILE A CA 1
ATOM 1297 C C . ILE A 1 173 ? -10.543 -6.453 -0.900 1.00 92.69 173 ILE A C 1
ATOM 1299 O O . ILE A 1 173 ? -10.844 -6.519 0.286 1.00 92.69 173 ILE A O 1
ATOM 1303 N N . ARG A 1 174 ? -9.512 -5.716 -1.335 1.00 94.19 174 ARG A N 1
ATOM 1304 C CA . ARG A 1 174 ? -8.601 -4.975 -0.453 1.00 94.19 174 ARG A CA 1
ATOM 1305 C C . ARG A 1 174 ? -9.105 -3.597 -0.058 1.00 94.19 174 ARG A C 1
ATOM 1307 O O . ARG A 1 174 ? -8.741 -3.133 1.020 1.00 94.19 174 ARG A O 1
ATOM 1314 N N . LEU A 1 175 ? -9.775 -2.914 -0.986 1.00 90.56 175 LEU A N 1
ATOM 1315 C CA . LEU A 1 175 ? -10.070 -1.481 -0.938 1.00 90.56 175 LEU A CA 1
ATOM 1316 C C . LEU A 1 175 ? -11.553 -1.209 -0.694 1.00 90.56 175 LEU A C 1
ATOM 1318 O O . LEU A 1 175 ? -12.376 -1.972 -1.246 1.00 90.56 175 LEU A O 1
#